Protein AF-A0AAW1E3F9-F1 (afdb_monomer_lite)

Organism: Zoarces viviparus (NCBI:txid48416)

Structure (mmCIF, N/CA/C/O backbone):
data_AF-A0AAW1E3F9-F1
#
_entry.id   AF-A0AAW1E3F9-F1
#
loop_
_atom_site.group_PDB
_atom_site.id
_atom_site.type_symbol
_atom_site.label_atom_id
_atom_site.label_alt_id
_atom_site.label_comp_id
_atom_site.label_asym_id
_atom_site.label_entity_id
_atom_site.label_seq_id
_atom_site.pdbx_PDB_ins_code
_atom_site.Cartn_x
_atom_site.Cartn_y
_atom_site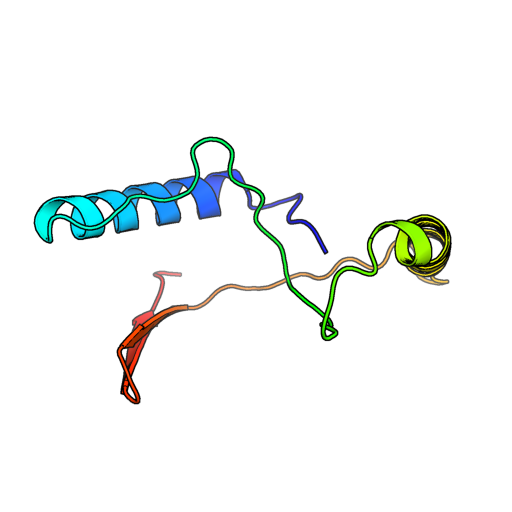.Cartn_z
_atom_site.occupancy
_atom_site.B_iso_or_equiv
_atom_site.auth_seq_id
_atom_site.auth_comp_id
_atom_site.auth_asym_id
_atom_site.auth_atom_id
_atom_site.pdbx_PDB_model_num
ATOM 1 N N . MET A 1 1 ? 5.975 -2.327 -7.133 1.00 80.31 1 MET A N 1
ATOM 2 C CA . MET A 1 1 ? 5.042 -3.033 -8.035 1.00 80.31 1 MET A CA 1
ATOM 3 C C . MET A 1 1 ? 3.630 -2.630 -7.644 1.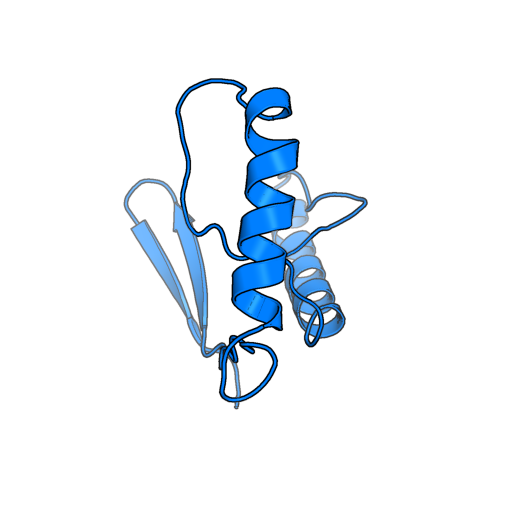00 80.31 1 MET A C 1
ATOM 5 O O . MET A 1 1 ? 3.247 -2.889 -6.507 1.00 80.31 1 MET A O 1
ATOM 9 N N . GLU A 1 2 ? 2.924 -1.901 -8.505 1.00 89.19 2 GLU A N 1
ATOM 10 C CA . GLU A 1 2 ? 1.612 -1.320 -8.184 1.00 89.19 2 GLU A CA 1
ATOM 11 C C . GLU A 1 2 ? 0.486 -2.359 -8.274 1.00 89.19 2 GLU A C 1
ATOM 13 O O . GLU A 1 2 ? 0.553 -3.311 -9.054 1.00 89.19 2 GLU A O 1
ATOM 18 N N . VAL A 1 3 ? -0.537 -2.203 -7.433 1.00 90.69 3 VAL A N 1
ATOM 19 C CA . VAL A 1 3 ? -1.722 -3.061 -7.446 1.00 90.69 3 VAL A CA 1
ATOM 20 C C . VAL A 1 3 ? -2.644 -2.644 -8.588 1.00 90.69 3 VAL A C 1
ATOM 22 O O . VAL A 1 3 ? -3.218 -1.559 -8.561 1.00 90.69 3 VAL A O 1
ATOM 25 N N . CYS A 1 4 ? -2.859 -3.548 -9.544 1.00 85.25 4 CYS A N 1
ATOM 26 C CA . CYS A 1 4 ? -3.849 -3.360 -10.607 1.00 85.25 4 CYS A CA 1
ATOM 27 C C . CYS A 1 4 ? -5.220 -3.932 -10.202 1.00 85.25 4 CYS A C 1
ATOM 29 O O . CYS A 1 4 ? -6.184 -3.204 -9.980 1.00 85.25 4 CYS A O 1
ATOM 31 N N . THR A 1 5 ? -5.318 -5.260 -10.077 1.00 90.62 5 THR A N 1
ATOM 32 C CA . THR A 1 5 ? -6.552 -5.937 -9.638 1.00 90.62 5 THR A CA 1
ATOM 33 C C . THR A 1 5 ? -6.587 -6.000 -8.113 1.00 90.62 5 THR A C 1
ATOM 35 O O . THR A 1 5 ? -5.580 -6.339 -7.501 1.00 90.62 5 THR A O 1
ATOM 38 N N . GLY A 1 6 ? -7.734 -5.695 -7.499 1.00 93.38 6 GLY A N 1
ATOM 39 C CA . GLY A 1 6 ? -7.881 -5.673 -6.036 1.00 93.38 6 GLY A CA 1
ATOM 40 C C . GLY A 1 6 ? -7.858 -4.273 -5.406 1.00 93.38 6 GLY A C 1
ATOM 41 O O . GLY A 1 6 ? -8.020 -4.148 -4.195 1.00 93.38 6 GLY A O 1
ATOM 42 N N . HIS A 1 7 ? -7.671 -3.212 -6.204 1.00 95.25 7 HIS A N 1
ATOM 43 C CA . HIS A 1 7 ? -7.561 -1.837 -5.700 1.00 95.25 7 HIS A CA 1
ATOM 44 C C . HIS A 1 7 ? -8.803 -1.389 -4.911 1.00 95.25 7 HIS A C 1
ATOM 46 O O . HIS A 1 7 ? -8.670 -0.818 -3.833 1.00 95.25 7 HIS A O 1
ATOM 52 N N . ALA A 1 8 ? -10.009 -1.681 -5.412 1.00 95.31 8 ALA A N 1
ATOM 53 C CA . ALA A 1 8 ? -11.256 -1.321 -4.732 1.00 95.31 8 ALA A CA 1
ATOM 54 C C . ALA A 1 8 ? -11.375 -1.997 -3.355 1.00 95.31 8 ALA A C 1
ATOM 56 O O . ALA A 1 8 ? -11.706 -1.344 -2.374 1.00 95.31 8 ALA A O 1
ATOM 57 N N . GLN A 1 9 ? -11.009 -3.277 -3.261 1.00 95.31 9 GLN A N 1
ATOM 58 C CA . GLN A 1 9 ? -11.019 -4.031 -2.009 1.00 95.31 9 GLN A CA 1
ATOM 59 C C . GLN A 1 9 ? -10.035 -3.445 -0.986 1.00 95.31 9 GLN A C 1
ATOM 61 O O . GLN A 1 9 ? -10.355 -3.334 0.196 1.00 95.31 9 GLN A O 1
ATOM 66 N N . LEU A 1 10 ? -8.842 -3.034 -1.428 1.00 96.19 10 LEU A N 1
ATOM 67 C CA . LEU A 1 10 ? -7.872 -2.359 -0.561 1.00 96.19 10 LEU A CA 1
ATOM 68 C C . LEU A 1 10 ? -8.353 -0.974 -0.121 1.00 96.19 10 LEU A C 1
ATOM 70 O O . LEU A 1 10 ? -8.100 -0.578 1.016 1.00 96.19 10 LEU A O 1
ATOM 74 N N . LEU A 1 11 ? -9.074 -0.257 -0.986 1.00 97.00 11 LEU A N 1
ATOM 75 C CA . LEU A 1 11 ? -9.683 1.021 -0.639 1.00 97.00 11 LEU A CA 1
ATOM 76 C C . LEU A 1 11 ? -10.767 0.854 0.435 1.00 97.00 11 LEU A C 1
ATOM 78 O O . LEU A 1 11 ? -10.767 1.604 1.409 1.00 97.00 11 LEU A O 1
ATOM 82 N N . ASP A 1 12 ? -11.632 -0.154 0.309 1.00 96.44 12 ASP A N 1
ATOM 83 C CA . ASP A 1 12 ? -12.657 -0.468 1.313 1.00 96.44 12 ASP A CA 1
ATOM 84 C C . ASP A 1 12 ? -12.021 -0.798 2.675 1.00 96.44 12 ASP A C 1
ATOM 86 O O . ASP A 1 12 ? -12.466 -0.320 3.724 1.00 96.44 12 ASP A O 1
ATOM 90 N N . LEU A 1 13 ? -10.925 -1.564 2.664 1.00 96.62 13 LEU A N 1
ATOM 91 C CA . LEU A 1 13 ? -10.143 -1.863 3.863 1.00 96.62 13 LEU A CA 1
ATOM 92 C C . LEU A 1 13 ? -9.508 -0.603 4.466 1.00 96.62 13 LEU A C 1
ATOM 94 O O . LEU A 1 13 ? -9.600 -0.397 5.677 1.00 96.62 13 LEU A O 1
ATOM 98 N N . ALA A 1 14 ? -8.907 0.264 3.648 1.00 97.50 14 ALA A N 1
ATOM 99 C CA . ALA A 1 14 ? -8.328 1.525 4.109 1.00 97.50 14 ALA A CA 1
ATOM 100 C C . ALA A 1 14 ? -9.393 2.434 4.743 1.00 97.50 14 ALA A C 1
ATOM 102 O O . ALA A 1 14 ? -9.180 2.964 5.830 1.00 97.50 14 ALA A O 1
ATOM 103 N N . GLN A 1 15 ? -10.580 2.533 4.139 1.00 97.31 15 GLN A N 1
ATOM 104 C CA . GLN A 1 15 ? -11.705 3.285 4.701 1.00 97.31 15 GLN A CA 1
ATOM 105 C C . GLN A 1 15 ? -12.192 2.701 6.033 1.00 97.31 15 GLN A C 1
ATOM 107 O O . GLN A 1 15 ? -12.560 3.445 6.947 1.00 97.31 15 GLN A O 1
ATOM 112 N N . ALA A 1 16 ? -12.196 1.371 6.169 1.00 97.19 16 ALA A N 1
ATOM 113 C CA . ALA A 1 16 ? -12.525 0.724 7.430 1.00 97.19 16 ALA A CA 1
ATOM 114 C C . ALA A 1 16 ? -11.505 1.074 8.525 1.00 97.19 16 ALA A C 1
ATOM 116 O O . ALA A 1 16 ? -11.921 1.406 9.637 1.00 97.19 16 ALA A O 1
ATOM 117 N N . VAL A 1 17 ? -10.208 1.067 8.196 1.00 97.81 17 VAL A N 1
ATOM 118 C CA . VAL A 1 17 ? -9.113 1.469 9.096 1.00 97.81 17 VAL A CA 1
ATOM 119 C C . VAL A 1 17 ? -9.200 2.956 9.450 1.00 97.81 17 VAL A C 1
ATOM 121 O O . VAL A 1 17 ? -9.055 3.312 10.619 1.00 97.81 17 VAL A O 1
ATOM 124 N N . ASP A 1 18 ? -9.523 3.826 8.493 1.00 98.44 18 ASP A N 1
ATOM 125 C CA . ASP A 1 18 ? -9.641 5.274 8.696 1.00 98.44 18 ASP A CA 1
ATOM 126 C C . ASP A 1 18 ? -10.682 5.655 9.750 1.00 98.44 18 ASP A C 1
ATOM 128 O O . ASP A 1 18 ? -10.524 6.665 10.441 1.00 98.44 18 ASP A O 1
ATOM 132 N N . ARG A 1 19 ? -11.747 4.859 9.911 1.00 98.31 19 ARG A N 1
ATOM 133 C CA . ARG A 1 19 ? -12.711 5.063 11.004 1.00 98.31 19 ARG A CA 1
ATOM 134 C C . ARG A 1 19 ? -12.025 4.932 12.361 1.00 98.31 19 ARG A C 1
ATOM 136 O O . ARG A 1 19 ? -12.152 5.831 13.188 1.00 98.31 19 ARG A O 1
ATOM 143 N N . THR A 1 20 ? -11.233 3.877 12.549 1.00 97.50 20 THR A N 1
ATOM 144 C CA . THR A 1 20 ? -10.435 3.680 13.763 1.00 97.50 20 THR A CA 1
ATOM 145 C C . THR A 1 20 ? -9.369 4.766 13.907 1.00 97.50 20 THR A C 1
ATOM 147 O O . THR A 1 20 ? -9.214 5.316 14.992 1.00 97.50 20 THR A O 1
ATOM 150 N N . MET A 1 21 ? -8.684 5.164 12.831 1.00 98.06 21 MET A N 1
ATOM 151 C CA . MET A 1 21 ? -7.710 6.265 12.901 1.00 98.06 21 MET A CA 1
ATOM 152 C C . MET A 1 21 ? -8.361 7.556 13.424 1.00 98.06 21 MET A C 1
ATOM 154 O O . MET A 1 21 ? -7.841 8.178 14.352 1.00 98.06 21 MET A O 1
ATOM 158 N N . LYS A 1 22 ? -9.555 7.908 12.927 1.00 98.44 22 LYS A N 1
ATOM 159 C CA . LYS A 1 22 ? -10.322 9.080 13.389 1.00 98.44 22 LYS A CA 1
ATOM 160 C C . LYS A 1 22 ? -10.749 8.978 14.854 1.00 98.44 22 LYS A C 1
ATOM 162 O O . LYS A 1 22 ? -10.634 9.967 15.577 1.00 98.44 22 LYS A O 1
ATOM 167 N N . GLU A 1 23 ? -11.214 7.813 15.308 1.00 98.56 23 GLU A N 1
ATOM 168 C CA . GLU A 1 23 ? -11.598 7.581 16.714 1.00 98.56 23 GLU A CA 1
ATOM 169 C C . GLU A 1 23 ? -10.444 7.870 17.682 1.00 98.56 23 GLU A C 1
ATOM 171 O O . GLU A 1 23 ? -10.647 8.459 18.746 1.00 98.56 23 GLU A O 1
ATOM 176 N N . PHE A 1 24 ? -9.219 7.533 17.276 1.00 97.88 24 PHE A N 1
ATOM 177 C CA . PHE A 1 24 ? -7.998 7.779 18.043 1.00 97.88 24 PHE A CA 1
ATOM 178 C C . PHE A 1 24 ? -7.317 9.118 17.708 1.00 97.88 24 PHE A C 1
ATOM 180 O O . PHE A 1 24 ? -6.231 9.392 18.217 1.00 97.88 24 PHE A O 1
ATOM 187 N N . ARG A 1 25 ? -7.970 9.984 16.914 1.00 98.19 25 ARG A N 1
ATOM 188 C CA . ARG A 1 25 ? -7.468 11.302 16.474 1.00 98.19 25 ARG A CA 1
ATOM 189 C C . ARG A 1 25 ? -6.119 11.229 15.744 1.00 98.19 25 ARG A C 1
ATOM 191 O O . ARG A 1 25 ? -5.272 12.104 15.916 1.00 98.19 25 ARG A O 1
ATOM 198 N N . LEU A 1 26 ? -5.930 10.181 14.951 1.00 98.06 26 LEU A N 1
ATOM 199 C CA . LEU A 1 26 ? -4.784 9.980 14.071 1.00 98.06 26 LEU A CA 1
ATOM 200 C C . LEU A 1 26 ? -5.103 10.457 12.650 1.00 98.06 26 LEU A C 1
ATOM 202 O O . LEU A 1 26 ? -6.266 10.647 12.284 1.00 98.06 26 LEU A O 1
ATOM 206 N N . GLU A 1 27 ? -4.055 10.640 11.851 1.00 98.06 27 GLU A N 1
ATOM 207 C CA . GLU A 1 27 ? -4.191 10.923 10.423 1.00 98.06 27 GLU A CA 1
ATOM 208 C C . GLU A 1 27 ? -4.795 9.722 9.687 1.00 98.06 27 GLU A C 1
ATOM 210 O O . GLU A 1 27 ? -4.523 8.562 10.007 1.00 98.06 27 GLU A O 1
ATOM 215 N N . THR A 1 28 ? -5.643 10.020 8.708 1.00 98.25 28 THR A N 1
ATOM 216 C CA . THR A 1 28 ? -6.223 9.034 7.793 1.00 98.25 28 THR A CA 1
ATOM 217 C C . THR A 1 28 ? -5.256 8.710 6.664 1.00 98.25 28 THR A C 1
ATOM 219 O O . THR A 1 28 ? -4.236 9.378 6.488 1.00 98.25 28 THR A O 1
ATOM 222 N N . PHE A 1 29 ? -5.595 7.706 5.864 1.00 97.88 29 PHE A N 1
ATOM 223 C CA . PHE A 1 29 ? -4.826 7.341 4.687 1.00 97.88 29 PHE A CA 1
ATOM 224 C C . PHE A 1 29 ? -4.753 8.472 3.641 1.00 97.88 29 PHE A C 1
ATOM 226 O O . PHE A 1 29 ? -5.521 9.438 3.680 1.00 97.88 29 PHE A O 1
ATOM 233 N N . TYR A 1 30 ? -3.797 8.355 2.712 1.00 97.44 30 TYR A N 1
ATOM 234 C CA . TYR A 1 30 ? -3.538 9.347 1.665 1.00 97.44 30 TYR A CA 1
ATOM 235 C C . TYR A 1 30 ? -4.789 9.645 0.823 1.00 97.44 30 TYR A C 1
ATOM 237 O O . TYR A 1 30 ? -5.522 8.729 0.455 1.00 97.44 30 TYR A O 1
ATOM 245 N N . THR A 1 31 ? -4.990 10.919 0.460 1.00 94.94 31 THR A N 1
ATOM 246 C CA . THR A 1 31 ? -6.124 11.371 -0.370 1.00 94.94 31 THR A CA 1
ATOM 247 C C . THR A 1 31 ? -6.180 10.665 -1.726 1.00 94.94 31 THR A C 1
ATOM 249 O O . THR A 1 31 ? -7.260 10.309 -2.189 1.00 94.94 31 THR A O 1
ATOM 252 N N . GLU A 1 32 ? -5.018 10.451 -2.346 1.00 95.31 32 GLU A N 1
ATOM 253 C CA . GLU A 1 32 ? -4.855 9.743 -3.619 1.00 95.31 32 GLU A CA 1
ATOM 254 C C . GLU A 1 32 ? -3.980 8.502 -3.376 1.00 95.31 32 GLU A C 1
ATOM 256 O O . GLU A 1 32 ? -2.750 8.585 -3.425 1.00 95.31 32 GLU A O 1
ATOM 261 N N . PRO A 1 33 ? -4.583 7.358 -3.011 1.00 95.06 33 PRO A N 1
ATOM 262 C CA . PRO A 1 33 ? -3.833 6.179 -2.607 1.00 95.06 33 PRO A CA 1
ATOM 263 C C . PRO A 1 33 ? -3.227 5.435 -3.805 1.00 95.06 33 PRO A C 1
ATOM 265 O O . PRO A 1 33 ? -3.925 5.107 -4.761 1.00 95.06 33 PRO A O 1
ATOM 268 N N . SER A 1 34 ? -1.947 5.066 -3.700 1.00 94.94 34 SER A N 1
ATOM 269 C CA . SER A 1 34 ? -1.303 4.085 -4.587 1.00 94.94 34 SER A CA 1
ATOM 270 C C . SER A 1 34 ? -0.825 2.889 -3.765 1.00 94.94 34 SER A C 1
ATOM 272 O O . SER A 1 34 ? 0.164 2.949 -3.026 1.00 94.94 34 SER A O 1
ATOM 274 N N . PHE A 1 35 ? -1.568 1.787 -3.861 1.00 95.88 35 PHE A N 1
ATOM 275 C CA . PHE A 1 35 ? -1.220 0.536 -3.197 1.00 95.88 35 PHE A CA 1
ATOM 276 C C . PHE A 1 35 ? -0.148 -0.198 -3.997 1.00 95.88 35 PHE A C 1
ATOM 278 O O . PHE A 1 35 ? -0.288 -0.402 -5.203 1.00 95.88 35 PHE A O 1
ATOM 285 N N . HIS A 1 36 ? 0.913 -0.634 -3.326 1.00 94.62 36 HIS A N 1
ATOM 286 C CA . HIS A 1 36 ? 2.027 -1.303 -3.982 1.00 94.62 36 HIS A CA 1
ATOM 287 C C . HIS A 1 36 ? 2.757 -2.265 -3.044 1.00 94.62 36 HIS A C 1
ATOM 289 O O . HIS A 1 36 ? 2.723 -2.133 -1.822 1.00 94.62 36 HIS A O 1
ATOM 295 N N . VAL A 1 37 ? 3.465 -3.220 -3.646 1.00 92.56 37 VAL A N 1
ATOM 296 C CA . VAL A 1 37 ? 4.471 -4.039 -2.967 1.00 92.56 37 VAL A CA 1
ATOM 297 C C . VAL A 1 37 ? 5.842 -3.421 -3.216 1.00 92.56 37 VAL A C 1
ATOM 299 O O . VAL A 1 37 ? 6.277 -3.283 -4.369 1.00 92.56 37 VAL A O 1
ATOM 302 N N . SER A 1 38 ? 6.522 -3.061 -2.131 1.00 92.88 38 SER A N 1
ATOM 303 C CA . SER A 1 38 ? 7.922 -2.637 -2.156 1.00 92.88 38 SER A CA 1
ATOM 304 C C . SER A 1 38 ? 8.826 -3.864 -2.241 1.00 92.88 38 SER A C 1
ATOM 306 O O . SER A 1 38 ? 8.765 -4.738 -1.379 1.00 92.88 38 SER A O 1
ATOM 308 N N . LEU A 1 39 ? 9.657 -3.931 -3.284 1.00 91.00 39 LEU A N 1
ATOM 309 C CA . LEU A 1 39 ? 10.580 -5.053 -3.512 1.00 91.00 39 LEU A CA 1
ATOM 310 C C . LEU A 1 39 ? 11.974 -4.786 -2.929 1.00 91.00 39 LEU A C 1
ATOM 312 O O . LEU A 1 39 ? 12.614 -5.692 -2.406 1.00 91.00 39 LEU A O 1
ATOM 316 N N . ALA A 1 40 ? 12.434 -3.539 -3.004 1.00 92.25 40 ALA A N 1
ATOM 317 C CA . ALA A 1 40 ? 13.725 -3.089 -2.500 1.00 92.25 40 ALA A CA 1
ATOM 318 C C . ALA A 1 40 ? 13.646 -1.607 -2.107 1.00 92.25 40 ALA A C 1
ATOM 320 O O . ALA A 1 40 ? 12.705 -0.908 -2.484 1.00 92.25 40 ALA A O 1
ATOM 321 N N . TRP A 1 41 ? 14.636 -1.134 -1.349 1.00 94.50 41 TRP A N 1
ATOM 322 C CA . TRP A 1 41 ? 14.791 0.274 -0.990 1.00 94.50 41 TRP A CA 1
ATOM 323 C C . TRP A 1 41 ? 16.275 0.635 -0.865 1.00 94.50 41 TRP A C 1
ATOM 325 O O . TRP A 1 41 ? 17.121 -0.234 -0.642 1.00 94.50 41 TRP A O 1
ATOM 335 N N . CYS A 1 42 ? 16.587 1.921 -1.005 1.00 93.69 42 CYS A N 1
ATOM 336 C CA . CYS A 1 42 ? 17.932 2.477 -0.874 1.00 93.69 42 CYS A CA 1
ATOM 337 C C . CYS A 1 42 ? 17.909 3.755 -0.027 1.00 93.69 42 CYS A C 1
ATOM 339 O O . CYS A 1 42 ? 16.858 4.357 0.187 1.00 93.69 42 CYS A O 1
ATOM 341 N N . VAL A 1 43 ? 19.076 4.169 0.467 1.00 96.38 43 VAL A N 1
ATOM 342 C CA . VAL A 1 43 ? 19.224 5.426 1.213 1.00 96.38 43 VAL A CA 1
ATOM 343 C C . VAL A 1 43 ? 19.400 6.586 0.233 1.00 96.38 43 VAL A C 1
ATOM 345 O O . VAL A 1 43 ? 20.226 6.503 -0.672 1.00 96.38 43 VAL A O 1
ATOM 348 N N . GLY A 1 44 ? 18.684 7.686 0.472 1.00 95.69 44 GLY A N 1
ATOM 349 C CA . GLY A 1 44 ? 18.738 8.892 -0.358 1.00 95.69 44 GLY A CA 1
ATOM 350 C C . GLY A 1 44 ? 17.749 8.871 -1.526 1.00 95.69 44 GLY A C 1
ATOM 351 O O . GLY A 1 44 ? 17.049 7.885 -1.747 1.00 95.69 44 GLY A O 1
ATOM 352 N N . ASP A 1 45 ? 17.687 9.987 -2.252 1.00 95.12 45 ASP A N 1
ATOM 353 C CA . ASP A 1 45 ? 16.847 10.130 -3.441 1.00 95.12 45 ASP A CA 1
ATOM 354 C C . ASP A 1 45 ? 17.633 9.713 -4.689 1.00 95.12 45 ASP A C 1
ATOM 356 O O . ASP A 1 45 ? 18.588 10.380 -5.093 1.00 95.12 45 ASP A O 1
ATOM 360 N N . LEU A 1 46 ? 17.232 8.585 -5.274 1.00 93.88 46 LEU A N 1
ATOM 361 C CA . LEU A 1 46 ? 17.786 8.057 -6.519 1.00 93.88 46 LEU A CA 1
ATOM 362 C C . LEU A 1 46 ? 16.759 8.072 -7.658 1.00 93.88 46 LEU A C 1
ATOM 364 O O . LEU A 1 46 ? 16.971 7.387 -8.654 1.00 93.88 46 LEU A O 1
ATOM 368 N N . THR A 1 47 ? 15.669 8.840 -7.541 1.00 92.56 47 THR A N 1
ATOM 369 C CA . THR A 1 47 ? 14.546 8.812 -8.496 1.00 92.56 47 THR A CA 1
ATOM 370 C C . THR A 1 47 ? 15.030 8.991 -9.936 1.00 92.56 47 THR A C 1
ATOM 372 O O . THR A 1 47 ? 14.754 8.141 -10.775 1.00 92.56 47 THR A O 1
ATOM 375 N N . GLY A 1 48 ? 15.866 10.002 -10.199 1.00 92.12 48 GLY A N 1
ATOM 376 C CA . GLY A 1 48 ? 16.396 10.259 -11.545 1.00 92.12 48 GLY A CA 1
ATOM 377 C C . GLY A 1 48 ? 17.338 9.175 -12.088 1.00 92.12 48 GLY A C 1
ATOM 378 O O . GLY A 1 48 ? 17.378 8.956 -13.289 1.00 92.12 48 GLY A O 1
ATOM 379 N N . GLN A 1 49 ? 18.072 8.456 -11.228 1.00 90.31 49 GLN A N 1
ATOM 380 C CA . GLN A 1 49 ? 18.896 7.310 -11.660 1.00 90.31 49 GLN A CA 1
ATOM 381 C C . GLN A 1 49 ? 18.039 6.066 -11.922 1.00 90.31 49 GLN A C 1
ATOM 383 O O . GLN A 1 49 ? 18.447 5.164 -12.649 1.00 90.31 49 GLN A O 1
ATOM 388 N N . MET A 1 50 ? 16.866 6.003 -11.293 1.00 91.56 50 MET A N 1
ATOM 389 C CA . MET A 1 50 ? 15.986 4.846 -11.326 1.00 91.56 50 MET A CA 1
ATOM 390 C C . MET A 1 50 ? 14.997 4.887 -12.498 1.00 91.56 50 MET A C 1
ATOM 392 O O . MET A 1 50 ? 14.444 3.846 -12.833 1.00 91.56 50 MET A O 1
ATOM 396 N N . GLU A 1 51 ? 14.786 6.039 -13.144 1.00 89.75 51 GLU A N 1
ATOM 397 C CA . GLU A 1 51 ? 13.842 6.184 -14.265 1.00 89.75 51 GLU A CA 1
ATOM 398 C C . GLU A 1 51 ? 14.127 5.203 -15.413 1.00 89.75 51 GLU A C 1
ATOM 400 O O . GLU A 1 51 ? 13.227 4.471 -15.828 1.00 89.75 51 GLU A O 1
ATOM 405 N N . GLU A 1 52 ? 15.373 5.137 -15.893 1.00 89.44 52 GLU A N 1
ATOM 406 C CA . GLU A 1 52 ? 15.768 4.200 -16.956 1.00 89.44 52 GLU A CA 1
ATOM 407 C C . GLU A 1 52 ? 15.702 2.745 -16.468 1.00 89.44 52 GLU A C 1
ATOM 409 O O . GLU A 1 52 ? 15.132 1.881 -17.136 1.00 89.44 52 GLU A O 1
ATOM 414 N N . CYS A 1 53 ? 16.201 2.490 -15.255 1.00 90.56 53 CYS A N 1
ATOM 415 C CA . CYS A 1 53 ? 16.210 1.163 -14.640 1.00 90.56 53 CYS A CA 1
ATOM 416 C C . CYS A 1 53 ? 14.792 0.585 -14.487 1.00 90.56 53 CYS A C 1
ATOM 418 O O . CYS A 1 53 ? 14.560 -0.578 -14.804 1.00 90.56 53 CYS A O 1
ATOM 420 N N . ILE A 1 54 ? 13.812 1.394 -14.065 1.00 91.31 54 ILE A N 1
ATOM 421 C CA . ILE A 1 54 ? 12.413 0.964 -13.917 1.00 91.31 54 ILE A CA 1
ATOM 422 C C . ILE A 1 54 ? 11.827 0.538 -15.262 1.00 91.31 54 ILE A C 1
ATOM 424 O O . ILE A 1 54 ? 11.114 -0.463 -15.317 1.00 91.31 54 ILE A O 1
ATOM 428 N N . GLN A 1 55 ? 12.130 1.256 -16.347 1.00 90.38 55 GLN A N 1
ATOM 429 C CA . GLN A 1 55 ? 11.648 0.883 -17.678 1.00 90.38 55 GLN A CA 1
ATOM 430 C C . GLN A 1 55 ? 12.256 -0.441 -18.149 1.00 90.38 55 GLN A C 1
ATOM 432 O O . GLN A 1 55 ? 11.545 -1.274 -18.709 1.00 90.38 55 GLN A O 1
ATOM 437 N N . GLU A 1 56 ? 13.549 -0.661 -17.908 1.00 91.88 56 GLU A N 1
ATOM 438 C CA . GLU A 1 56 ? 14.206 -1.935 -18.217 1.00 91.88 56 GLU A CA 1
ATOM 439 C C . GLU A 1 56 ? 13.643 -3.084 -17.377 1.00 91.88 56 GLU A C 1
ATOM 441 O O . GLU A 1 56 ? 13.320 -4.141 -17.917 1.00 91.88 56 GLU A O 1
ATOM 446 N N . MET A 1 57 ? 13.446 -2.869 -16.075 1.00 89.81 57 MET A N 1
ATOM 447 C CA . MET A 1 57 ? 12.829 -3.854 -15.187 1.00 89.81 57 MET A CA 1
ATOM 448 C C . MET A 1 57 ? 11.401 -4.202 -15.617 1.00 89.81 57 MET A C 1
ATOM 450 O O . MET A 1 57 ? 11.031 -5.373 -15.582 1.00 89.81 57 MET A O 1
ATOM 454 N N . GLN A 1 58 ? 10.609 -3.213 -16.042 1.00 89.31 58 GLN A N 1
ATOM 455 C CA . GLN A 1 58 ? 9.258 -3.454 -16.544 1.00 89.31 58 GLN A CA 1
ATOM 456 C C . GLN A 1 58 ? 9.287 -4.306 -17.819 1.00 89.31 58 GLN A C 1
ATOM 458 O O . GLN A 1 58 ? 8.549 -5.281 -17.901 1.00 89.31 58 GLN A O 1
ATOM 463 N N . ARG A 1 59 ? 10.198 -4.023 -18.763 1.00 89.50 59 ARG A N 1
ATOM 464 C CA . ARG A 1 59 ? 10.373 -4.858 -19.968 1.00 89.50 59 ARG A CA 1
ATOM 465 C C . ARG A 1 59 ? 10.735 -6.297 -19.620 1.00 89.50 59 ARG A C 1
ATOM 467 O O . ARG A 1 59 ? 10.148 -7.210 -20.174 1.00 89.50 59 ARG A O 1
ATOM 474 N N . LEU A 1 60 ? 11.641 -6.513 -18.665 1.00 88.06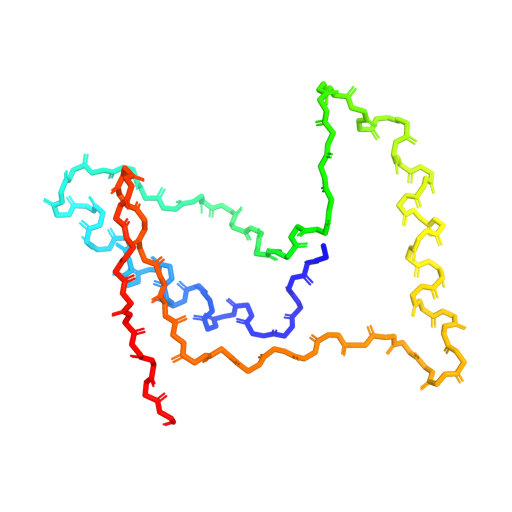 60 LEU A N 1
ATOM 475 C CA . LEU A 1 60 ? 12.005 -7.864 -18.218 1.00 88.06 60 LEU A CA 1
ATOM 476 C C . LEU A 1 60 ? 10.819 -8.634 -17.613 1.00 88.06 60 LEU A C 1
ATOM 478 O O . LEU A 1 60 ? 10.742 -9.852 -17.757 1.00 88.06 60 LEU A O 1
ATOM 482 N N . ILE A 1 61 ? 9.913 -7.937 -16.923 1.00 86.62 61 ILE A N 1
ATOM 483 C CA . ILE A 1 61 ? 8.682 -8.512 -16.362 1.00 86.62 61 ILE A CA 1
ATOM 484 C C . ILE A 1 61 ? 7.672 -8.851 -17.468 1.00 86.62 61 ILE A C 1
ATOM 486 O O . ILE A 1 6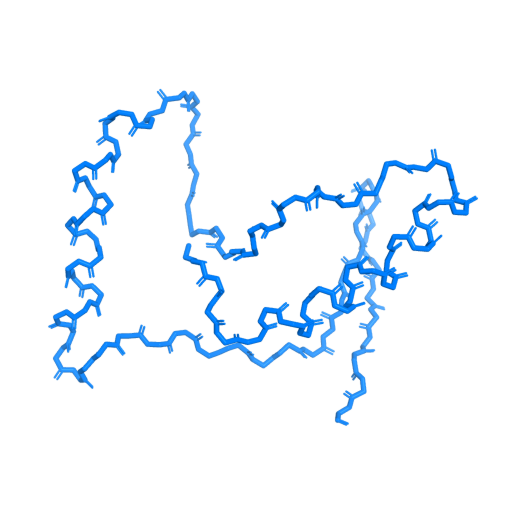1 ? 7.007 -9.888 -17.394 1.00 86.62 61 ILE A O 1
ATOM 490 N N . ASP A 1 62 ? 7.559 -7.983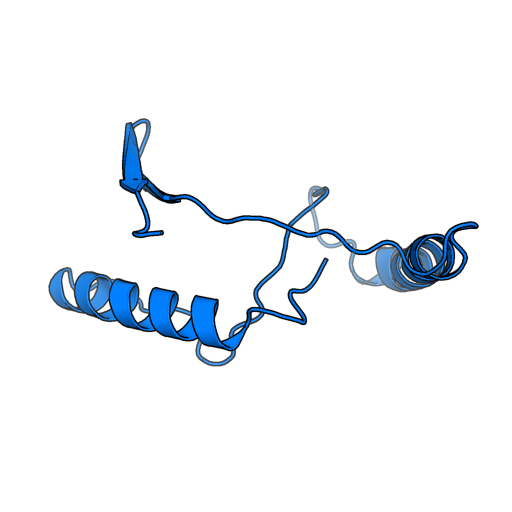 -18.474 1.00 85.44 62 ASP A N 1
ATOM 491 C CA . ASP A 1 62 ? 6.604 -8.116 -19.576 1.00 85.44 62 ASP A CA 1
ATOM 492 C C . ASP A 1 62 ? 7.042 -9.177 -20.603 1.00 85.44 62 ASP A C 1
ATOM 494 O O . ASP A 1 62 ? 6.212 -9.958 -21.068 1.00 85.44 62 ASP A O 1
ATOM 498 N N . ASP A 1 63 ? 8.344 -9.242 -20.904 1.00 86.06 63 ASP A N 1
ATOM 499 C CA . ASP A 1 63 ? 8.970 -10.154 -21.877 1.00 86.06 63 ASP A CA 1
ATOM 500 C C . ASP A 1 63 ? 9.254 -11.553 -21.297 1.00 86.06 63 ASP A C 1
ATOM 502 O O . ASP A 1 63 ? 9.925 -12.379 -21.922 1.00 86.06 63 ASP A O 1
ATOM 506 N N . HIS A 1 64 ? 8.770 -11.833 -20.088 1.00 81.69 64 HIS A N 1
ATOM 507 C CA . HIS A 1 64 ? 8.926 -13.130 -19.446 1.00 81.69 64 HIS A CA 1
ATOM 508 C C . HIS A 1 64 ? 8.342 -14.251 -20.335 1.00 81.69 64 HIS A C 1
ATOM 510 O O . HIS A 1 64 ? 7.231 -14.134 -20.852 1.00 81.69 64 HIS A O 1
ATOM 516 N N . GLU A 1 65 ? 9.090 -15.349 -20.525 1.00 68.69 65 GLU A N 1
ATOM 517 C CA . GLU A 1 65 ? 8.823 -16.367 -21.565 1.00 68.69 65 GLU A CA 1
ATOM 518 C C . GLU A 1 65 ? 7.442 -17.043 -21.450 1.00 68.69 65 GLU A C 1
ATOM 520 O O . GLU A 1 65 ? 6.893 -17.529 -22.439 1.00 68.69 65 GLU A O 1
ATOM 525 N N . GLU A 1 66 ? 6.851 -17.043 -20.254 1.00 77.69 66 GLU A N 1
ATOM 526 C CA . GLU A 1 66 ? 5.514 -17.589 -19.979 1.00 77.69 66 GLU A CA 1
ATOM 527 C C . GLU A 1 66 ? 4.378 -16.549 -20.127 1.00 77.69 66 GLU A C 1
ATOM 529 O O . GLU A 1 66 ? 3.226 -16.823 -19.782 1.00 77.69 66 GLU A O 1
ATOM 534 N N . GLY A 1 67 ? 4.685 -15.358 -20.649 1.00 70.56 67 GLY A N 1
ATOM 535 C CA . GLY A 1 67 ? 3.813 -14.183 -20.658 1.00 70.56 67 GLY A CA 1
ATOM 536 C C . GLY A 1 67 ? 4.053 -13.262 -19.451 1.00 70.56 67 GLY A C 1
ATOM 537 O O . GLY A 1 67 ? 4.904 -13.567 -18.610 1.00 70.56 67 GLY A O 1
ATOM 538 N N . PRO A 1 68 ? 3.295 -12.150 -19.335 1.00 69.31 68 PRO A N 1
ATOM 539 C CA . PRO A 1 68 ? 3.524 -11.137 -18.308 1.00 69.31 68 PRO A CA 1
ATOM 540 C C . PRO A 1 68 ? 3.510 -11.756 -16.911 1.00 69.31 68 PRO A C 1
ATOM 542 O O . PRO A 1 68 ? 2.540 -12.425 -16.532 1.00 69.31 68 PRO A O 1
ATOM 545 N N . PHE A 1 69 ? 4.563 -11.526 -16.126 1.00 75.12 69 PHE A N 1
ATOM 546 C CA . PHE A 1 69 ? 4.611 -12.035 -14.759 1.00 75.12 69 PHE A CA 1
ATOM 547 C C . PHE A 1 69 ? 3.537 -11.352 -13.894 1.00 75.12 69 PHE A C 1
ATOM 549 O O . PHE A 1 69 ? 3.564 -10.143 -13.661 1.00 75.12 69 PHE A O 1
ATOM 556 N N . LEU A 1 70 ? 2.584 -12.142 -13.388 1.00 76.69 70 LEU A N 1
ATOM 557 C CA . LEU A 1 70 ? 1.503 -11.670 -12.522 1.00 76.69 70 LEU A CA 1
ATOM 558 C C . LEU A 1 70 ? 1.703 -12.169 -11.091 1.00 76.69 70 LEU A C 1
ATOM 560 O O . LEU A 1 70 ? 1.482 -13.344 -10.792 1.00 76.69 70 LEU A O 1
ATOM 564 N N . LEU A 1 71 ? 2.028 -11.255 -10.175 1.00 84.31 71 LEU A N 1
ATOM 565 C CA . LEU A 1 71 ? 2.020 -11.565 -8.749 1.00 84.31 71 LEU A CA 1
ATOM 566 C C . LEU A 1 71 ? 0.573 -11.637 -8.245 1.00 84.31 71 LEU A C 1
ATOM 568 O O . LEU A 1 71 ? -0.082 -10.614 -8.043 1.00 84.31 71 LEU A O 1
ATOM 572 N N . ARG A 1 72 ? 0.077 -12.854 -8.018 1.00 88.69 72 ARG A N 1
ATOM 573 C CA . ARG A 1 72 ? -1.205 -13.086 -7.345 1.00 88.69 72 ARG A CA 1
ATOM 574 C C . ARG A 1 72 ? -0.966 -13.300 -5.860 1.00 88.69 72 ARG A C 1
ATOM 576 O O . ARG A 1 72 ? -0.261 -14.228 -5.476 1.00 88.69 72 ARG A O 1
ATOM 583 N N . LEU A 1 73 ? -1.565 -12.441 -5.045 1.00 89.62 73 LEU A N 1
ATOM 584 C CA . LEU A 1 73 ? -1.508 -12.534 -3.593 1.00 89.62 73 LEU A CA 1
ATOM 585 C C . LEU A 1 73 ? -2.904 -12.834 -3.069 1.00 89.62 73 LEU A C 1
ATOM 587 O O . LEU A 1 73 ? -3.833 -12.065 -3.306 1.00 89.62 73 LEU A O 1
ATOM 591 N N . ASP A 1 74 ? -3.024 -13.953 -2.366 1.00 90.69 74 ASP A N 1
ATOM 592 C CA . ASP A 1 74 ? -4.211 -14.268 -1.586 1.00 90.69 74 ASP A CA 1
ATOM 593 C C . ASP A 1 74 ? -4.027 -13.690 -0.178 1.00 90.69 74 ASP A C 1
ATOM 595 O O . ASP A 1 74 ? -3.216 -14.170 0.622 1.00 90.69 74 ASP A O 1
ATOM 599 N N . CYS A 1 75 ? -4.685 -12.562 0.078 1.00 91.81 75 CYS A N 1
ATOM 600 C CA . CYS A 1 75 ? -4.555 -11.834 1.332 1.00 91.81 75 CYS A CA 1
ATOM 601 C C . CYS A 1 75 ? -5.437 -12.483 2.401 1.00 91.81 75 CYS A C 1
ATOM 603 O O . CYS A 1 75 ? -6.656 -12.407 2.326 1.00 91.81 75 CYS A O 1
ATOM 605 N N . VAL A 1 76 ? -4.815 -13.056 3.434 1.00 95.38 76 VAL A N 1
ATOM 606 C CA . VAL A 1 76 ? -5.527 -13.809 4.487 1.00 95.38 76 VAL A CA 1
ATOM 607 C C . VAL A 1 76 ? -5.701 -13.046 5.799 1.00 95.38 76 VAL A C 1
ATOM 609 O O . VAL A 1 76 ? -6.486 -13.442 6.656 1.00 95.38 76 VAL A O 1
ATOM 612 N N . GLU A 1 77 ? -4.943 -11.969 6.008 1.00 96.62 77 GLU A N 1
ATOM 613 C CA . GLU A 1 77 ? -4.981 -11.203 7.254 1.00 96.62 77 GLU A CA 1
ATOM 614 C C . GLU A 1 77 ? -4.492 -9.764 7.073 1.00 96.62 77 GLU A C 1
ATOM 616 O O . GLU A 1 77 ? -3.668 -9.465 6.207 1.00 96.62 77 GLU A O 1
ATOM 621 N N . LEU A 1 78 ? -4.942 -8.887 7.969 1.00 96.81 78 LEU A N 1
ATOM 622 C CA . LEU A 1 78 ? -4.359 -7.573 8.212 1.00 96.81 78 LEU A CA 1
ATOM 623 C C . LEU A 1 78 ? -3.388 -7.648 9.391 1.00 96.81 78 LEU A C 1
ATOM 625 O O . LEU A 1 78 ? -3.583 -8.408 10.346 1.00 96.81 78 LEU A O 1
ATOM 629 N N . ARG A 1 79 ? -2.352 -6.807 9.363 1.00 97.75 79 ARG A N 1
ATOM 630 C CA . ARG A 1 79 ? -1.386 -6.681 10.460 1.00 97.75 79 ARG A CA 1
ATOM 631 C C . ARG A 1 79 ? -1.272 -5.235 10.912 1.00 97.75 79 ARG A C 1
ATOM 633 O O . ARG A 1 79 ? -1.042 -4.352 10.096 1.00 97.75 79 ARG A O 1
ATOM 640 N N . CYS A 1 80 ? -1.370 -5.015 12.221 1.00 97.94 80 CYS A N 1
ATOM 641 C CA . CYS A 1 80 ? -1.099 -3.727 12.854 1.00 97.94 80 CYS A CA 1
ATOM 642 C C . CYS A 1 80 ? 0.171 -3.832 13.702 1.00 97.94 80 CYS A C 1
ATOM 644 O O . CYS A 1 80 ? 0.267 -4.687 14.587 1.00 97.94 80 CYS A O 1
ATOM 646 N N . SER A 1 81 ? 1.140 -2.960 13.435 1.00 97.56 81 SER A N 1
ATOM 647 C CA . SER A 1 81 ? 2.398 -2.891 14.177 1.00 97.56 81 SER A CA 1
ATOM 648 C C . SER A 1 81 ? 2.414 -1.651 15.064 1.00 97.56 81 SER A C 1
ATOM 650 O O . SER A 1 81 ? 2.188 -0.544 14.588 1.00 97.56 81 SER A O 1
ATOM 652 N N . THR A 1 82 ? 2.715 -1.828 16.351 1.00 96.62 82 THR A N 1
ATOM 653 C CA . THR A 1 82 ? 2.872 -0.727 17.315 1.00 96.62 82 THR A CA 1
ATOM 654 C C . THR A 1 82 ? 4.087 -0.978 18.202 1.00 96.62 82 THR A C 1
ATOM 656 O O . THR A 1 82 ? 4.127 -1.918 19.003 1.00 96.62 82 THR A O 1
ATOM 659 N N . GLY A 1 83 ? 5.121 -0.152 18.024 1.00 97.00 83 GLY A N 1
ATOM 660 C CA . GLY A 1 83 ? 6.433 -0.385 18.622 1.00 97.00 83 GLY A CA 1
ATOM 661 C C . GLY A 1 83 ? 7.001 -1.738 18.188 1.00 97.00 83 GLY A C 1
ATOM 662 O O . GLY A 1 83 ? 7.180 -1.993 17.002 1.00 97.00 83 GLY A O 1
ATOM 663 N N . ASN A 1 84 ? 7.256 -2.622 19.153 1.00 97.62 84 ASN A N 1
ATOM 664 C CA . ASN A 1 84 ? 7.762 -3.979 18.922 1.00 97.62 84 ASN A CA 1
ATOM 665 C C . ASN A 1 84 ? 6.670 -5.068 18.956 1.00 97.62 84 ASN A C 1
ATOM 667 O O . ASN A 1 84 ? 6.992 -6.252 19.057 1.00 97.62 84 ASN A O 1
ATOM 671 N N . LYS A 1 85 ? 5.386 -4.687 18.932 1.00 98.25 85 LYS A N 1
ATOM 672 C CA . LYS A 1 85 ? 4.249 -5.618 18.946 1.00 98.25 85 LYS A CA 1
ATOM 673 C C . LYS A 1 85 ? 3.577 -5.660 17.577 1.00 98.25 85 LYS A C 1
ATOM 675 O O . LYS A 1 85 ? 3.398 -4.623 16.943 1.00 98.25 85 LYS A O 1
ATOM 680 N N . THR A 1 86 ? 3.137 -6.851 17.177 1.00 98.50 86 THR A N 1
ATOM 681 C CA . THR A 1 86 ? 2.355 -7.081 15.955 1.00 98.50 86 THR A CA 1
ATOM 682 C C . THR A 1 86 ? 1.047 -7.774 16.310 1.00 98.50 86 THR A C 1
ATOM 684 O O . THR A 1 86 ? 1.051 -8.851 16.907 1.00 98.50 86 THR A O 1
ATOM 687 N N . PHE A 1 87 ? -0.062 -7.164 15.911 1.00 98.25 87 PHE A N 1
ATOM 688 C CA . PHE A 1 87 ? -1.417 -7.684 16.047 1.00 98.25 87 PHE A CA 1
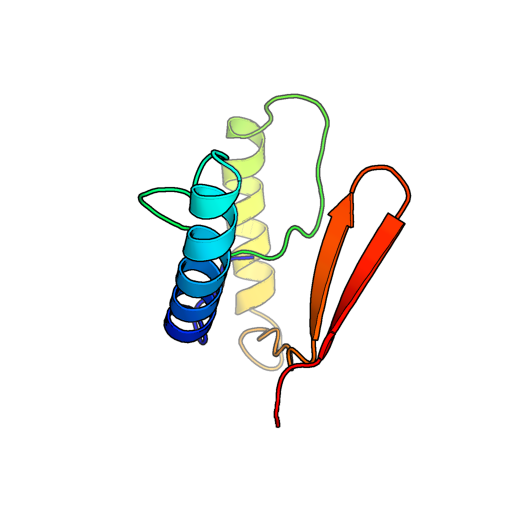ATOM 689 C C . PHE A 1 87 ? -1.905 -8.169 14.684 1.00 98.25 87 PHE A C 1
ATOM 691 O O . PHE A 1 87 ? -1.616 -7.538 13.666 1.00 98.25 87 PHE A O 1
ATOM 698 N N . ARG A 1 88 ? -2.610 -9.300 14.664 1.00 98.06 88 ARG A N 1
ATOM 699 C CA . ARG A 1 88 ? -3.105 -9.953 13.448 1.00 98.06 88 ARG A CA 1
ATOM 700 C C . ARG A 1 88 ? -4.626 -9.994 13.468 1.00 98.06 88 ARG A C 1
ATOM 702 O O . ARG A 1 88 ? -5.201 -10.313 14.506 1.00 98.06 88 ARG A O 1
ATOM 709 N N . PHE A 1 89 ? -5.239 -9.702 12.328 1.00 96.81 89 PHE A N 1
ATOM 710 C CA . PHE A 1 89 ? -6.685 -9.725 12.131 1.00 96.81 89 PHE A CA 1
ATOM 711 C C . PHE A 1 89 ? -6.982 -10.582 10.895 1.00 96.81 89 PHE A C 1
ATOM 713 O O . PHE A 1 89 ? -6.703 -10.126 9.785 1.00 96.81 89 PHE A O 1
ATOM 720 N N . PRO A 1 90 ? -7.470 -11.823 11.056 1.00 96.88 90 PRO A N 1
ATOM 721 C CA . PRO A 1 90 ? -7.787 -12.680 9.919 1.00 96.88 90 PRO A CA 1
ATOM 722 C C . PRO A 1 90 ? -8.931 -12.075 9.098 1.00 96.88 90 PRO A C 1
ATOM 724 O O . PRO A 1 90 ? -9.863 -11.502 9.665 1.00 96.88 90 PRO A O 1
ATOM 727 N N . LEU A 1 91 ? -8.845 -12.195 7.774 1.00 94.00 91 LEU A N 1
ATOM 728 C CA . LEU A 1 91 ? -9.933 -11.851 6.863 1.00 94.00 91 LEU A CA 1
ATOM 729 C C . LEU A 1 91 ? -10.883 -13.047 6.739 1.00 94.00 91 LEU A C 1
ATOM 731 O O . LEU A 1 91 ? -10.453 -14.201 6.809 1.00 94.00 91 LEU A O 1
ATOM 735 N N . GLU A 1 92 ? -12.178 -12.768 6.607 1.00 86.88 92 GLU A N 1
ATOM 736 C CA . GLU A 1 92 ? -13.159 -13.817 6.329 1.00 86.88 92 GLU A CA 1
ATOM 737 C C . GLU A 1 92 ? -12.945 -14.368 4.902 1.00 86.88 92 GLU A C 1
ATOM 739 O O . GLU A 1 92 ? -12.588 -13.583 4.018 1.00 86.88 92 GLU A O 1
ATOM 744 N N . PRO A 1 93 ? -13.110 -15.689 4.686 1.00 67.25 93 PRO A N 1
ATOM 745 C CA . PRO A 1 93 ? -12.959 -16.311 3.371 1.00 67.25 93 PRO A CA 1
ATOM 746 C C . PRO A 1 93 ? -14.061 -15.938 2.373 1.00 67.25 93 PRO A C 1
ATOM 748 O O . PRO A 1 93 ? -15.217 -15.722 2.807 1.00 67.25 93 PRO A O 1
#

pLDDT: mean 92.18, std 7.1, range [67.25, 98.56]

Secondary structure (DSSP, 8-state):
-B--TTHHHHHHHHHHHHHHHHHTTPPPPPSS---B------SS--HHHHHHHHHHHHHHHHT-TTSS--------EEEEEETTEEEEEEPP-

Radius of gyration: 16.96 Å; chains: 1; bounding box: 32×29×41 Å

InterPro domains:
  IPR027521 U6 snRNA phosphodiesterase 1 [PF09749] (4-90)
  IPR027521 U6 snRNA phosphodiesterase 1 [PTHR13522] (1-92)

Foldseek 3Di:
DWDDPCPVVVVVVQVVVQVVCVVVPHDGDDPDDTDDDDPDDDPDDCPVVCPVVVVVVCCCQQVPVVGHDDDDDDDFWDWDDDPPDIDIGGDDD

Sequence (93 aa):
MEVCTGHAQLLDLAQAVDRTMKEFRLETFYTEPSFHVSLAWCVGDLTGQMEECIQEMQRLIDDHEEGPFLLRLDCVELRCSTGNKTFRFPLEP